Protein AF-J0LKB6-F1 (afdb_monomer_lite)

pLDDT: mean 77.97, std 13.14, range [43.81, 93.38]

Organism: Auricularia subglabra (strain TFB-10046 / SS5) (NCBI:txid717982)

Structure (mmCIF, N/CA/C/O backbone):
data_AF-J0LKB6-F1
#
_entry.id   AF-J0LKB6-F1
#
loop_
_atom_site.group_PDB
_atom_site.id
_atom_site.type_symbol
_atom_site.label_atom_id
_atom_site.label_alt_id
_atom_site.label_comp_id
_atom_site.label_asym_id
_atom_site.label_entity_id
_atom_site.label_seq_id
_atom_site.pdbx_PDB_ins_code
_atom_site.Cartn_x
_atom_site.Cartn_y
_atom_site.Cartn_z
_atom_site.occupancy
_atom_site.B_iso_or_equiv
_atom_site.auth_seq_id
_atom_site.auth_comp_id
_atom_site.auth_asym_id
_atom_site.auth_atom_id
_atom_site.pdbx_PDB_model_num
ATOM 1 N N . MET A 1 1 ? 9.770 37.956 -3.071 1.00 43.81 1 MET A N 1
ATOM 2 C CA . MET A 1 1 ? 9.794 38.003 -1.591 1.00 43.81 1 MET A CA 1
ATOM 3 C C . MET A 1 1 ? 9.894 36.574 -1.053 1.00 43.81 1 MET A C 1
ATOM 5 O O . MET A 1 1 ? 8.879 35.888 -1.041 1.00 43.81 1 MET A O 1
ATOM 9 N N . PRO A 1 2 ? 11.089 36.057 -0.717 1.00 44.44 2 PRO A N 1
ATOM 10 C CA . PRO A 1 2 ? 11.230 34.715 -0.150 1.00 44.44 2 PRO A CA 1
ATOM 11 C C . PRO A 1 2 ? 10.858 34.705 1.343 1.00 44.44 2 PRO A C 1
ATOM 13 O O . PRO A 1 2 ? 11.256 35.586 2.099 1.00 44.44 2 PRO A O 1
ATOM 16 N N . ALA A 1 3 ? 10.085 33.706 1.773 1.00 54.56 3 ALA A N 1
ATOM 17 C CA . ALA A 1 3 ? 9.654 33.554 3.160 1.00 54.56 3 ALA A CA 1
ATOM 18 C C . ALA A 1 3 ? 10.836 33.161 4.065 1.00 54.56 3 ALA A C 1
ATOM 20 O O . ALA A 1 3 ? 11.404 32.075 3.935 1.00 54.56 3 ALA A O 1
ATOM 21 N N . HIS A 1 4 ? 11.193 34.035 5.007 1.00 57.78 4 HIS A N 1
ATOM 22 C CA . HIS A 1 4 ? 12.210 33.763 6.017 1.00 57.78 4 HIS A CA 1
ATOM 23 C C . HIS A 1 4 ? 11.763 32.605 6.922 1.00 57.78 4 HIS A C 1
ATOM 25 O O . HIS A 1 4 ? 10.850 32.726 7.742 1.00 57.78 4 HIS A O 1
ATOM 31 N N . ARG A 1 5 ? 12.421 31.453 6.774 1.00 59.19 5 ARG A N 1
ATOM 32 C CA . ARG A 1 5 ? 12.298 30.305 7.675 1.00 59.19 5 ARG A CA 1
ATOM 33 C C . ARG A 1 5 ? 12.831 30.743 9.042 1.00 59.19 5 ARG A C 1
ATOM 35 O O . ARG A 1 5 ? 14.036 30.924 9.183 1.00 59.19 5 ARG A O 1
ATOM 42 N N . LYS A 1 6 ? 11.947 30.966 10.024 1.00 56.97 6 LYS A N 1
ATOM 43 C CA . LYS A 1 6 ? 12.323 31.388 11.387 1.00 56.97 6 LYS A CA 1
ATOM 44 C C . LYS A 1 6 ? 13.416 30.456 11.930 1.00 56.97 6 LYS A C 1
ATOM 46 O O . LYS A 1 6 ? 13.151 29.283 12.193 1.00 56.97 6 LYS A O 1
ATOM 51 N N . GLN A 1 7 ? 14.641 30.963 12.049 1.00 59.06 7 GLN A N 1
ATOM 52 C CA . GLN A 1 7 ? 15.738 30.248 12.691 1.00 59.06 7 GLN A CA 1
ATOM 53 C C . GLN A 1 7 ? 15.397 30.086 14.176 1.00 59.06 7 GLN A C 1
ATOM 55 O O . GLN A 1 7 ? 14.931 31.028 14.819 1.00 59.06 7 GLN A O 1
ATOM 60 N N . LYS A 1 8 ? 15.575 28.876 14.719 1.00 60.91 8 LYS A N 1
ATOM 61 C CA . LYS A 1 8 ? 15.472 28.664 16.166 1.00 60.91 8 LYS A CA 1
ATOM 62 C C . LYS A 1 8 ? 16.575 29.496 16.834 1.00 60.91 8 LYS A C 1
ATOM 64 O O . LYS A 1 8 ? 17.719 29.378 16.397 1.00 60.91 8 LYS A O 1
ATOM 69 N N . PRO A 1 9 ? 16.273 30.306 17.862 1.00 61.50 9 PRO A N 1
ATOM 70 C CA . PRO A 1 9 ? 17.309 31.034 18.578 1.00 61.50 9 PRO A CA 1
ATOM 71 C C . PRO A 1 9 ? 18.281 30.032 19.213 1.00 61.50 9 PRO A C 1
ATOM 73 O O . PRO A 1 9 ? 17.847 29.084 19.876 1.00 61.50 9 PRO A O 1
ATOM 76 N N . PHE A 1 10 ? 19.582 30.227 18.979 1.00 60.72 10 PHE A N 1
ATOM 77 C CA . PHE A 1 10 ? 20.646 29.526 19.695 1.00 60.72 10 PHE A CA 1
ATOM 78 C C . PHE A 1 10 ? 20.456 29.781 21.195 1.00 60.72 10 PHE A C 1
ATOM 80 O O . PHE A 1 10 ? 20.500 30.926 21.639 1.00 60.72 10 PHE A O 1
ATOM 87 N N . ARG A 1 11 ? 20.181 28.731 21.975 1.00 60.81 11 ARG A N 1
ATOM 88 C CA . ARG A 1 11 ? 20.069 28.826 23.437 1.00 60.81 11 ARG A CA 1
ATOM 89 C C . ARG A 1 11 ? 21.414 28.449 24.053 1.00 60.81 11 ARG A C 1
ATOM 91 O O . ARG A 1 11 ? 21.915 27.358 23.793 1.00 60.81 11 ARG A O 1
ATOM 98 N N . CYS A 1 12 ? 21.991 29.356 24.839 1.00 60.75 12 CYS A N 1
ATOM 99 C CA . CYS A 1 12 ? 23.210 29.115 25.609 1.00 60.75 12 CYS A CA 1
ATOM 100 C C . CYS A 1 12 ? 23.000 27.977 26.618 1.00 60.75 12 CYS A C 1
ATOM 102 O O . CYS A 1 12 ? 21.956 27.909 27.263 1.00 60.75 12 CYS A O 1
ATOM 104 N N . ALA A 1 13 ? 24.016 27.126 26.792 1.00 62.62 13 ALA A N 1
ATOM 105 C CA . ALA A 1 13 ? 23.970 25.936 27.650 1.00 62.62 13 ALA A CA 1
ATOM 106 C C . ALA A 1 13 ? 23.677 26.225 29.141 1.00 62.62 13 ALA A C 1
ATOM 108 O O . ALA A 1 13 ? 23.275 25.321 29.864 1.00 62.62 13 ALA A O 1
ATOM 109 N N . PHE A 1 14 ? 23.843 27.476 29.584 1.00 57.81 14 PHE A N 1
ATOM 110 C CA . PHE A 1 14 ? 23.639 27.918 30.970 1.00 57.81 14 PHE A CA 1
ATOM 111 C C . PHE A 1 14 ? 22.315 28.660 31.214 1.00 57.81 14 PHE A C 1
ATOM 113 O O . PHE A 1 14 ? 22.059 29.096 32.332 1.00 57.81 14 PHE A O 1
ATOM 120 N N . ALA A 1 15 ? 21.463 28.820 30.197 1.00 65.19 15 ALA A N 1
ATOM 121 C CA . ALA A 1 15 ? 20.140 29.397 30.403 1.00 65.19 15 ALA A CA 1
ATOM 122 C C . ALA A 1 15 ? 19.213 28.339 31.019 1.00 65.19 15 ALA A C 1
ATOM 124 O O . ALA A 1 15 ? 18.857 27.361 30.356 1.00 65.19 15 ALA A O 1
ATOM 125 N N . THR A 1 16 ? 18.810 28.534 32.276 1.00 65.06 16 THR A N 1
ATOM 126 C CA . THR A 1 16 ? 17.753 27.745 32.916 1.00 65.06 16 THR A CA 1
ATOM 127 C C . THR A 1 16 ? 16.488 27.825 32.055 1.00 65.06 16 THR A C 1
ATOM 129 O O . THR A 1 16 ? 16.006 28.926 31.779 1.00 65.06 16 THR A O 1
ATOM 132 N N . PRO A 1 17 ? 15.955 26.694 31.558 1.00 67.25 17 PRO A N 1
ATOM 133 C CA . PRO A 1 17 ? 14.761 26.733 30.734 1.00 67.25 17 PRO A CA 1
ATOM 134 C C . PRO A 1 17 ? 13.579 27.197 31.587 1.00 67.25 17 PRO A C 1
ATOM 136 O O . PRO A 1 17 ? 13.268 26.587 32.609 1.00 67.25 17 PRO A O 1
ATOM 139 N N . GLU A 1 18 ? 12.913 28.266 31.150 1.00 68.56 18 GLU A N 1
ATOM 140 C CA . GLU A 1 18 ? 11.610 28.665 31.684 1.00 68.56 18 GLU A CA 1
ATOM 141 C C . GLU A 1 18 ? 10.663 27.449 31.683 1.00 68.56 18 GLU A C 1
ATOM 143 O O . GLU A 1 18 ? 10.644 26.695 30.697 1.00 68.56 18 GLU A O 1
ATOM 148 N N . PRO A 1 19 ? 9.894 27.216 32.763 1.00 66.62 19 PRO A N 1
ATOM 149 C CA . PRO A 1 19 ? 9.037 26.046 32.863 1.00 66.62 19 PRO A CA 1
ATOM 150 C C . PRO A 1 19 ? 8.003 26.080 31.738 1.00 66.62 19 PRO A C 1
ATOM 152 O O . PRO A 1 19 ? 7.151 26.966 31.662 1.00 66.62 19 PRO A O 1
ATOM 155 N N . VAL A 1 20 ? 8.079 25.095 30.842 1.00 66.44 20 VAL A N 1
ATOM 156 C CA . VAL A 1 20 ? 7.087 24.907 29.785 1.00 66.44 20 VAL A CA 1
ATOM 157 C C . VAL A 1 20 ? 5.772 24.541 30.464 1.00 66.44 20 VAL A C 1
ATOM 159 O O . VAL A 1 20 ? 5.579 23.401 30.884 1.00 66.44 20 VAL A O 1
ATOM 162 N N . VAL A 1 21 ? 4.868 25.516 30.585 1.00 64.88 21 VAL A N 1
ATOM 163 C CA . VAL A 1 21 ? 3.502 25.311 31.077 1.00 64.88 21 VAL A CA 1
ATOM 164 C C . VAL A 1 21 ? 2.800 24.357 30.111 1.00 64.88 21 VAL A C 1
ATOM 166 O O . VAL A 1 21 ? 2.311 24.744 29.047 1.00 64.88 21 VAL A O 1
ATOM 169 N N . THR A 1 22 ? 2.804 23.070 30.449 1.00 70.69 22 THR A N 1
ATOM 170 C CA . THR A 1 22 ? 2.077 22.057 29.693 1.00 70.69 22 THR A CA 1
ATOM 171 C C . THR A 1 22 ? 0.593 22.248 29.977 1.00 70.69 22 THR A C 1
ATOM 173 O O . THR A 1 22 ? 0.135 22.151 31.112 1.00 70.69 22 THR A O 1
ATOM 176 N N . LYS A 1 23 ? -0.177 22.590 28.939 1.00 76.25 23 LYS A N 1
ATOM 177 C CA . LYS A 1 23 ? -1.634 22.693 29.062 1.00 76.25 23 LYS A CA 1
ATOM 178 C C . LYS A 1 23 ? -2.189 21.332 29.512 1.00 76.25 23 LYS A C 1
ATOM 180 O O . LYS A 1 23 ? -1.752 20.313 28.966 1.00 76.25 23 LYS A O 1
ATOM 185 N N . PRO A 1 24 ? -3.145 21.290 30.457 1.00 73.25 24 PRO A N 1
ATOM 186 C CA . PRO A 1 24 ? -3.737 20.038 30.901 1.00 73.25 24 PRO A CA 1
ATOM 187 C C . PRO A 1 24 ? -4.389 19.321 29.716 1.00 73.25 24 PRO A C 1
ATOM 189 O O . PRO A 1 24 ? -5.105 19.915 28.907 1.00 73.25 24 PRO A O 1
ATOM 192 N N . ARG A 1 25 ? -4.089 18.027 29.584 1.00 69.81 25 ARG A N 1
ATOM 193 C CA . ARG A 1 25 ? -4.618 17.173 28.520 1.00 69.81 25 ARG A CA 1
ATOM 194 C C . ARG A 1 25 ? -6.135 17.069 28.682 1.00 69.81 25 ARG A C 1
ATOM 196 O O . ARG A 1 25 ? -6.607 16.713 29.757 1.00 69.81 25 ARG A O 1
ATOM 203 N N . ALA A 1 26 ? -6.880 17.356 27.615 1.00 73.44 26 ALA A N 1
ATOM 204 C CA . ALA A 1 26 ? -8.336 17.246 27.619 1.00 73.44 26 ALA A CA 1
ATOM 205 C C . ALA A 1 26 ? -8.797 15.842 28.081 1.00 73.44 26 ALA A C 1
ATOM 207 O O . ALA A 1 26 ? -8.141 14.846 27.739 1.00 73.44 26 ALA A O 1
ATOM 208 N N . PRO A 1 27 ? -9.905 15.746 28.841 1.00 72.75 27 PRO A N 1
ATOM 209 C CA . PRO A 1 27 ? -10.413 14.476 29.348 1.00 72.75 27 PRO A CA 1
ATOM 210 C C . PRO A 1 27 ? -10.792 13.532 28.199 1.00 72.75 27 PRO A C 1
ATOM 212 O O . PRO A 1 27 ? -11.344 13.941 27.176 1.00 72.75 27 PRO A O 1
ATOM 215 N N . ARG A 1 28 ? -10.468 12.242 28.356 1.00 68.38 28 ARG A N 1
ATOM 216 C CA . ARG A 1 28 ? -10.788 11.203 27.367 1.00 68.38 28 ARG A CA 1
ATOM 217 C C . ARG A 1 28 ? -12.308 11.029 27.281 1.00 68.38 28 ARG A C 1
ATOM 219 O O . ARG A 1 28 ? -12.938 10.705 28.281 1.00 68.38 28 ARG A O 1
ATOM 226 N N . ARG A 1 29 ? -12.878 11.188 26.080 1.00 75.50 29 ARG A N 1
ATOM 227 C CA . ARG A 1 29 ? -14.290 10.883 25.794 1.00 75.50 29 ARG A CA 1
ATOM 228 C C . ARG A 1 29 ? -14.574 9.416 26.138 1.00 75.50 29 ARG A C 1
ATOM 230 O O . ARG A 1 29 ? -13.940 8.517 25.584 1.00 75.50 29 ARG A O 1
ATOM 237 N N . VAL A 1 30 ? -15.506 9.180 27.057 1.00 71.56 30 VAL A N 1
ATOM 238 C CA . VAL A 1 30 ? -15.982 7.836 27.404 1.00 71.56 30 VAL A CA 1
ATOM 239 C C . VAL A 1 30 ? -16.942 7.395 26.299 1.00 71.56 30 VAL A C 1
ATOM 241 O O . VAL A 1 30 ? -17.987 8.008 26.114 1.00 71.56 30 VAL A O 1
ATOM 244 N N . LEU A 1 31 ? -16.552 6.383 25.520 1.00 64.19 31 LEU A N 1
ATOM 245 C CA . LEU A 1 31 ? -17.399 5.795 24.473 1.00 64.19 31 LEU A CA 1
ATOM 246 C C . LEU A 1 31 ? -18.615 5.105 25.109 1.00 64.19 31 LEU A C 1
ATOM 248 O O . LEU A 1 31 ? -18.457 4.411 26.125 1.00 64.19 31 LEU A O 1
ATOM 252 N N . SER A 1 32 ? -19.793 5.266 24.502 1.00 73.25 32 SER A N 1
ATOM 253 C CA . SER A 1 32 ? -21.025 4.599 24.946 1.00 73.25 32 SER A CA 1
ATOM 254 C C . SER A 1 32 ? -20.927 3.075 24.755 1.00 73.25 32 SER A C 1
ATOM 256 O O . SER A 1 32 ? -20.065 2.574 24.026 1.00 73.25 32 SER A O 1
ATOM 258 N N . ALA A 1 33 ? -21.768 2.299 25.448 1.00 73.00 33 ALA A N 1
ATOM 259 C CA . ALA A 1 33 ? -21.749 0.833 25.351 1.00 73.00 33 ALA A CA 1
ATOM 260 C C . ALA A 1 33 ? -22.032 0.335 23.918 1.00 73.00 33 ALA A C 1
ATOM 262 O O . ALA A 1 33 ? -21.408 -0.621 23.459 1.00 73.00 33 ALA A O 1
ATOM 263 N N . GLU A 1 34 ? -22.888 1.046 23.188 1.00 68.62 34 GLU A N 1
ATOM 264 C CA . GLU A 1 34 ? -23.248 0.752 21.798 1.00 68.62 34 GLU A CA 1
ATOM 265 C C . GLU A 1 34 ? -22.080 1.012 20.835 1.00 68.62 34 GLU A C 1
ATOM 267 O O . GLU A 1 34 ? -21.745 0.163 20.006 1.00 68.62 34 GLU A O 1
ATOM 272 N N . GLU A 1 35 ? -21.361 2.129 21.007 1.00 68.44 35 GLU A N 1
ATOM 273 C CA . GLU A 1 35 ? -20.146 2.422 20.237 1.00 68.44 35 GLU A CA 1
ATOM 274 C C . GLU A 1 35 ? -19.051 1.372 20.499 1.00 68.44 35 GLU A C 1
ATOM 276 O O . GLU A 1 35 ? -18.268 1.038 19.606 1.00 68.44 35 GLU A O 1
ATOM 281 N N . LYS A 1 36 ? -18.971 0.817 21.714 1.00 70.06 36 LYS A N 1
ATOM 282 C CA . LYS A 1 36 ? -18.005 -0.244 22.047 1.00 70.06 36 LYS A CA 1
ATOM 283 C C . LYS A 1 36 ? -18.332 -1.567 21.353 1.00 70.06 36 LYS A C 1
ATOM 285 O O . LYS A 1 36 ? -17.403 -2.211 20.863 1.00 70.06 36 LYS A O 1
ATOM 290 N N . ALA A 1 37 ? -19.608 -1.943 21.268 1.00 71.19 37 ALA A N 1
ATOM 291 C CA . ALA A 1 37 ? -20.041 -3.160 20.581 1.00 71.19 37 ALA A CA 1
ATOM 292 C C . ALA A 1 37 ? -19.791 -3.078 19.063 1.00 71.19 37 ALA A C 1
ATOM 294 O O . ALA A 1 37 ? -19.177 -3.977 18.489 1.00 71.19 37 ALA A O 1
ATOM 295 N N . ALA A 1 38 ? -20.138 -1.955 18.424 1.00 73.12 38 ALA A N 1
ATOM 296 C CA . ALA A 1 38 ? -19.850 -1.737 17.003 1.00 73.12 38 ALA A CA 1
ATOM 297 C C . ALA A 1 38 ? -18.336 -1.763 16.703 1.00 73.12 38 ALA A C 1
ATOM 299 O O . ALA A 1 38 ? -17.884 -2.342 15.713 1.00 73.12 38 ALA A O 1
ATOM 300 N N . ASN A 1 39 ? -17.521 -1.197 17.599 1.00 73.06 39 ASN A N 1
ATOM 301 C CA . ASN A 1 39 ? -16.066 -1.252 17.479 1.00 73.06 39 ASN A CA 1
ATOM 302 C C . ASN A 1 39 ? -15.499 -2.672 17.634 1.00 73.06 39 ASN A C 1
ATOM 304 O O . ASN A 1 39 ? -14.456 -2.957 17.046 1.00 73.06 39 ASN A O 1
ATOM 308 N N . ALA A 1 40 ? -16.137 -3.549 18.414 1.00 77.19 40 ALA A N 1
ATOM 309 C CA . ALA A 1 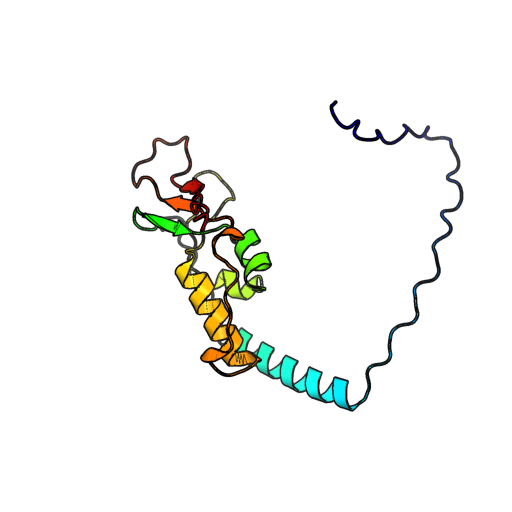40 ? -15.717 -4.943 18.551 1.00 77.19 40 ALA A CA 1
ATOM 310 C C . ALA A 1 40 ? -15.925 -5.714 17.238 1.00 77.19 40 ALA A C 1
ATOM 312 O O . ALA A 1 40 ? -14.965 -6.286 16.724 1.00 77.19 40 ALA A O 1
ATOM 313 N N . LEU A 1 41 ? -17.107 -5.597 16.626 1.00 78.69 41 LEU A N 1
ATOM 314 C CA . LEU A 1 41 ? -17.412 -6.221 15.331 1.00 78.69 41 LEU A CA 1
ATOM 315 C C . LEU A 1 41 ? -16.452 -5.750 14.227 1.00 78.69 41 LEU A C 1
ATOM 317 O O . LEU A 1 41 ? -15.911 -6.547 13.464 1.00 78.69 41 LEU A O 1
ATOM 321 N N . MET A 1 42 ? -16.147 -4.449 14.185 1.00 78.62 42 MET A N 1
ATOM 322 C CA . MET A 1 42 ? -15.177 -3.911 13.225 1.00 78.62 42 MET A CA 1
ATOM 323 C C . MET A 1 42 ? -13.742 -4.388 13.476 1.00 78.62 42 MET A C 1
ATOM 325 O O . MET A 1 42 ? -12.936 -4.410 12.546 1.00 78.62 42 MET A O 1
ATOM 329 N N . ARG A 1 43 ? -13.380 -4.742 14.715 1.00 79.75 43 ARG A N 1
ATOM 330 C CA . ARG A 1 43 ? -12.065 -5.330 15.015 1.00 79.75 43 ARG A CA 1
ATOM 331 C C . ARG A 1 43 ? -11.985 -6.772 14.537 1.00 79.75 43 ARG A C 1
ATOM 333 O O . ARG A 1 43 ? -10.934 -7.153 14.039 1.00 79.75 43 ARG A O 1
ATOM 340 N N . GLU A 1 44 ? -13.054 -7.545 14.676 1.00 83.88 44 GLU A N 1
ATOM 341 C CA . GLU A 1 44 ? -13.108 -8.935 14.209 1.00 83.88 44 GLU A CA 1
ATOM 342 C C . GLU A 1 44 ? -13.025 -9.007 12.687 1.00 83.88 44 GLU A C 1
ATOM 344 O O . GLU A 1 44 ? -12.098 -9.627 12.176 1.00 83.88 44 GLU A O 1
ATOM 349 N N . ARG A 1 45 ? -13.833 -8.216 11.968 1.00 82.88 45 ARG A N 1
ATOM 350 C CA . ARG A 1 45 ? -13.741 -8.107 10.499 1.00 82.88 45 ARG A CA 1
ATOM 351 C C . ARG A 1 45 ? -12.350 -7.702 10.012 1.00 82.88 45 ARG A C 1
ATOM 353 O O . ARG A 1 45 ? -11.865 -8.197 9.001 1.00 82.88 45 ARG A O 1
ATOM 360 N N . LYS A 1 46 ? -11.668 -6.808 10.739 1.00 85.00 46 LYS A N 1
ATOM 361 C CA . LYS A 1 46 ? -10.276 -6.437 10.430 1.00 85.00 46 LYS A CA 1
ATOM 362 C C . LYS A 1 46 ? -9.302 -7.586 10.650 1.00 85.00 46 LYS A C 1
ATOM 364 O O . LYS A 1 46 ? -8.382 -7.730 9.856 1.00 85.00 46 LYS A O 1
ATOM 369 N N . LYS A 1 47 ? -9.479 -8.380 11.707 1.00 85.00 47 LYS A N 1
ATOM 370 C CA . LYS A 1 47 ? -8.641 -9.560 11.962 1.00 85.00 47 LYS A CA 1
ATOM 371 C C . LYS A 1 47 ? -8.846 -10.621 10.889 1.00 85.00 47 LYS A C 1
ATOM 373 O O . LYS A 1 47 ? -7.865 -11.162 10.400 1.00 85.00 47 LYS A O 1
ATOM 378 N N . GLU A 1 48 ? -10.094 -10.880 10.513 1.00 86.00 48 GLU A N 1
ATOM 379 C CA . GLU A 1 48 ? -10.440 -11.804 9.429 1.00 86.00 48 GLU A CA 1
ATOM 380 C C . GLU A 1 48 ? -9.824 -11.342 8.110 1.00 86.00 48 GLU A C 1
ATOM 382 O O . GLU A 1 48 ? -9.129 -12.111 7.453 1.00 86.00 48 GLU A O 1
ATOM 387 N N . TRP A 1 49 ? -9.974 -10.058 7.775 1.00 87.62 49 TRP A N 1
ATOM 388 C CA . TRP A 1 49 ? -9.324 -9.465 6.611 1.00 87.62 49 TRP A CA 1
ATOM 389 C C . TRP A 1 49 ? -7.802 -9.631 6.663 1.00 87.62 49 TRP A C 1
ATOM 391 O O . TRP A 1 49 ? -7.216 -10.147 5.717 1.00 87.62 49 TRP A O 1
ATOM 401 N N . GLU A 1 50 ? -7.154 -9.270 7.774 1.00 85.56 50 GLU A N 1
ATOM 402 C CA . GLU A 1 50 ? -5.704 -9.429 7.928 1.00 85.56 50 GLU A CA 1
ATOM 403 C C . GLU A 1 50 ? -5.244 -10.891 7.830 1.00 85.56 50 GLU A C 1
ATOM 405 O O . GLU A 1 50 ? -4.138 -11.132 7.358 1.00 85.56 50 GLU A O 1
ATOM 410 N N . ALA A 1 51 ? -6.075 -11.864 8.213 1.00 84.75 51 ALA A N 1
ATOM 411 C CA . ALA A 1 51 ? -5.766 -13.285 8.063 1.00 84.75 51 ALA A CA 1
ATOM 412 C C . ALA A 1 51 ? -5.806 -13.757 6.598 1.00 84.75 51 ALA A C 1
ATOM 414 O O . ALA A 1 51 ? -5.098 -14.697 6.243 1.00 84.75 51 ALA A O 1
ATOM 415 N N . THR A 1 52 ? -6.586 -13.099 5.732 1.00 84.44 52 THR A N 1
ATOM 416 C CA . THR A 1 52 ? -6.606 -13.405 4.286 1.00 84.44 52 THR A CA 1
ATOM 417 C C . THR A 1 52 ? -5.391 -12.867 3.528 1.00 84.44 52 THR A C 1
ATOM 419 O O . THR A 1 52 ? -5.152 -13.245 2.380 1.00 84.44 52 THR A O 1
ATOM 422 N N . LEU A 1 53 ? -4.617 -11.974 4.146 1.00 87.44 53 LEU A N 1
ATOM 423 C CA . LEU A 1 53 ? -3.487 -11.310 3.513 1.00 87.44 53 LEU A CA 1
ATOM 424 C C . LEU A 1 53 ? -2.254 -12.218 3.514 1.00 87.44 53 LEU A C 1
ATOM 426 O O . LEU A 1 53 ? -1.615 -12.425 4.543 1.00 87.44 53 LEU A O 1
ATOM 430 N N . VAL A 1 54 ? -1.883 -12.710 2.333 1.00 86.50 54 VAL A N 1
ATOM 431 C CA . VAL A 1 54 ? -0.629 -13.444 2.121 1.00 86.50 54 VAL A CA 1
ATOM 432 C C . VAL A 1 54 ? 0.441 -12.475 1.607 1.00 86.50 54 VAL A C 1
ATOM 434 O O . VAL A 1 54 ? 0.238 -11.868 0.551 1.00 86.50 54 VAL A O 1
ATOM 437 N N . PRO A 1 55 ? 1.572 -12.303 2.319 1.00 86.62 55 PRO A N 1
ATOM 438 C CA . PRO A 1 55 ? 2.681 -11.478 1.850 1.00 86.62 55 PRO A CA 1
ATOM 439 C C . PRO A 1 55 ? 3.181 -11.939 0.479 1.00 86.62 55 PRO A C 1
ATOM 441 O O . PRO A 1 55 ? 3.316 -13.139 0.227 1.00 86.62 55 PRO A O 1
ATOM 444 N N . ALA A 1 56 ? 3.470 -10.993 -0.412 1.00 85.38 56 ALA A N 1
ATOM 445 C CA . ALA A 1 56 ? 4.062 -11.333 -1.696 1.00 85.38 56 ALA A CA 1
ATOM 446 C C . ALA A 1 56 ? 5.510 -11.808 -1.484 1.00 85.38 56 ALA A C 1
ATOM 448 O O . ALA A 1 56 ? 6.221 -11.228 -0.662 1.00 85.38 56 ALA A O 1
ATOM 449 N N . PRO A 1 57 ? 5.984 -12.819 -2.236 1.00 83.81 57 PRO A N 1
ATOM 450 C CA . PRO A 1 57 ? 7.384 -13.215 -2.180 1.00 83.81 57 PRO A CA 1
ATOM 451 C C . PRO A 1 57 ? 8.275 -12.049 -2.624 1.00 83.81 57 PRO A C 1
ATOM 453 O O . PRO A 1 57 ? 8.048 -11.447 -3.681 1.00 83.81 57 PRO A O 1
ATOM 456 N N . GLU A 1 58 ? 9.292 -11.743 -1.821 1.00 78.69 58 GLU A N 1
ATOM 457 C CA . GLU A 1 58 ? 10.276 -10.708 -2.128 1.00 78.69 58 GLU A CA 1
ATOM 458 C C . GLU A 1 58 ? 11.140 -11.155 -3.310 1.00 78.69 58 GLU A C 1
ATOM 460 O O . GLU A 1 58 ? 12.005 -12.018 -3.196 1.00 78.69 58 GLU A O 1
ATOM 465 N N . ASN A 1 59 ? 10.881 -10.574 -4.479 1.00 82.75 59 ASN A N 1
ATOM 466 C CA . ASN A 1 59 ? 11.637 -10.838 -5.696 1.00 82.75 59 ASN A CA 1
ATOM 467 C C . ASN A 1 59 ? 12.348 -9.558 -6.135 1.00 82.75 59 ASN A C 1
ATOM 469 O O . ASN A 1 59 ? 11.790 -8.755 -6.878 1.00 82.75 59 ASN A O 1
ATOM 473 N N . GLU A 1 60 ? 13.605 -9.374 -5.730 1.00 76.75 60 GLU A N 1
ATOM 474 C CA . GLU A 1 60 ? 14.386 -8.173 -6.080 1.00 76.75 60 GLU A CA 1
ATOM 475 C C . GLU A 1 60 ? 14.599 -7.999 -7.593 1.00 76.75 60 GLU A C 1
ATOM 477 O O . GLU A 1 60 ? 14.768 -6.886 -8.091 1.00 76.75 60 GLU A O 1
ATOM 482 N N . ARG A 1 61 ? 14.570 -9.108 -8.343 1.00 82.00 61 ARG A N 1
ATOM 483 C CA . ARG A 1 61 ? 14.716 -9.124 -9.807 1.00 82.00 61 ARG A CA 1
ATOM 484 C C . ARG A 1 61 ? 13.419 -8.817 -10.551 1.00 82.00 61 ARG A C 1
ATOM 486 O O . ARG A 1 61 ? 13.424 -8.767 -11.778 1.00 82.00 61 ARG A O 1
ATOM 493 N N . PHE A 1 62 ? 12.309 -8.648 -9.839 1.00 86.44 62 PHE A N 1
ATOM 494 C CA . PHE A 1 62 ? 11.021 -8.399 -10.461 1.00 86.44 62 PHE A CA 1
ATOM 495 C C . PHE A 1 62 ? 10.974 -7.010 -11.110 1.00 86.44 62 PHE A C 1
ATOM 497 O O . PHE A 1 62 ? 11.396 -6.006 -10.53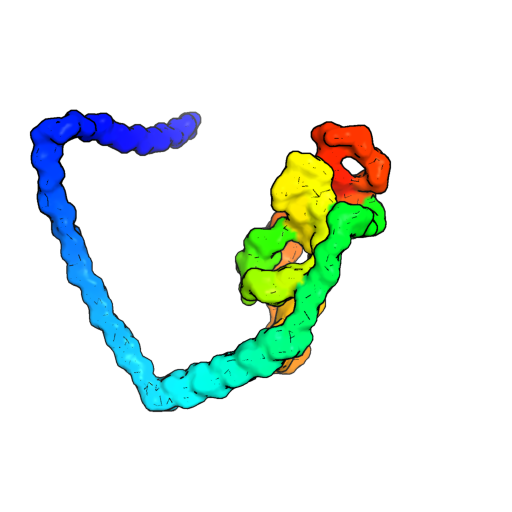1 1.00 86.44 62 PHE A O 1
ATOM 504 N N . ARG A 1 63 ? 10.448 -6.966 -12.336 1.00 87.44 63 ARG A N 1
ATOM 505 C CA . ARG A 1 63 ? 10.348 -5.773 -13.175 1.00 87.44 63 ARG A CA 1
ATOM 506 C C . ARG A 1 63 ? 8.956 -5.723 -13.800 1.00 87.44 63 ARG A C 1
ATOM 508 O O . ARG A 1 63 ? 8.527 -6.697 -14.412 1.00 87.44 63 ARG A O 1
ATOM 515 N N . TRP A 1 64 ? 8.260 -4.600 -13.653 1.00 88.38 64 TRP A N 1
ATOM 516 C CA . TRP A 1 64 ? 6.992 -4.362 -14.346 1.00 88.38 64 TRP A CA 1
ATOM 517 C C . TRP A 1 64 ? 7.201 -4.120 -15.851 1.00 88.38 64 TRP A C 1
ATOM 519 O O . TRP A 1 64 ? 8.286 -3.729 -16.250 1.00 88.38 64 TRP A O 1
ATOM 529 N N . PRO A 1 65 ? 6.201 -4.307 -16.724 1.00 89.31 65 PRO A N 1
ATOM 530 C CA . PRO A 1 65 ? 6.344 -3.941 -18.132 1.00 89.31 65 PRO A CA 1
ATOM 531 C C . PRO A 1 65 ? 6.341 -2.414 -18.323 1.00 89.31 65 PRO A C 1
ATOM 533 O O . PRO A 1 65 ? 5.749 -1.672 -17.525 1.00 89.31 65 PRO A O 1
ATOM 536 N N . LYS A 1 66 ? 6.967 -1.930 -19.402 1.00 88.75 66 LYS A N 1
ATOM 537 C CA . LYS A 1 66 ? 6.910 -0.521 -19.825 1.00 88.75 66 LYS A CA 1
ATOM 538 C C . LYS A 1 66 ? 5.466 -0.004 -19.912 1.00 88.75 66 LYS A C 1
ATOM 540 O O . LYS A 1 66 ? 4.547 -0.732 -20.270 1.00 88.75 66 LYS A O 1
ATOM 545 N N . GLY A 1 67 ? 5.263 1.263 -19.547 1.00 86.38 67 GLY A N 1
ATOM 546 C CA . GLY A 1 67 ? 3.939 1.893 -19.501 1.00 86.38 67 GLY A CA 1
ATOM 547 C C . GLY A 1 67 ? 3.134 1.593 -18.232 1.00 86.38 67 GLY A C 1
ATOM 548 O O . GLY A 1 67 ? 2.101 2.220 -18.009 1.00 86.38 67 GLY A O 1
ATOM 549 N N . THR A 1 68 ? 3.612 0.703 -17.355 1.00 90.88 68 THR A N 1
ATOM 550 C CA . THR A 1 68 ? 2.959 0.463 -16.061 1.00 90.88 68 THR A CA 1
ATOM 551 C C . THR A 1 68 ? 2.957 1.735 -15.218 1.00 90.88 68 THR A C 1
ATOM 553 O O . THR A 1 68 ? 3.988 2.394 -15.067 1.00 90.88 68 THR A O 1
ATOM 556 N N . VAL A 1 69 ? 1.797 2.060 -14.646 1.00 91.19 69 VAL A N 1
ATOM 557 C CA . VAL A 1 69 ? 1.631 3.135 -13.664 1.00 91.19 69 VAL A CA 1
ATOM 558 C C . VAL A 1 69 ? 1.761 2.550 -12.262 1.00 91.19 69 VAL A C 1
ATOM 560 O O . VAL A 1 69 ? 1.078 1.588 -11.903 1.00 91.19 69 VAL A O 1
ATOM 563 N N . ALA A 1 70 ? 2.642 3.132 -11.463 1.00 92.81 70 ALA A N 1
ATOM 564 C CA . ALA A 1 70 ? 2.922 2.724 -10.099 1.00 92.81 70 ALA A CA 1
ATOM 565 C C . ALA A 1 70 ? 2.987 3.930 -9.163 1.00 92.81 70 ALA A C 1
ATOM 567 O O . ALA A 1 70 ? 2.961 5.087 -9.580 1.00 92.81 70 ALA A O 1
ATOM 568 N N . MET A 1 71 ? 3.092 3.656 -7.873 1.00 93.31 71 MET A N 1
ATOM 569 C CA . MET A 1 71 ? 3.302 4.652 -6.833 1.00 93.31 71 MET A CA 1
ATOM 570 C C . MET A 1 71 ? 4.213 4.111 -5.742 1.00 93.31 71 MET A C 1
ATOM 572 O O . MET A 1 71 ? 4.458 2.904 -5.648 1.00 93.31 71 MET A O 1
ATOM 576 N N . PHE A 1 72 ? 4.725 5.011 -4.906 1.00 93.12 72 PHE A N 1
ATOM 577 C CA . PHE A 1 72 ? 5.483 4.598 -3.738 1.00 93.12 72 PHE A CA 1
ATOM 578 C C . PHE A 1 72 ? 4.562 3.934 -2.705 1.00 93.12 72 PHE A C 1
ATOM 580 O O . PHE A 1 72 ? 3.450 4.420 -2.471 1.00 93.12 72 PHE A O 1
ATOM 587 N N . PRO A 1 73 ? 5.037 2.892 -1.997 1.00 93.00 73 PRO A N 1
ATOM 588 C CA . PRO A 1 73 ? 4.305 2.282 -0.891 1.00 93.00 73 PRO A CA 1
ATOM 589 C C . PRO A 1 73 ? 3.822 3.297 0.152 1.00 93.00 73 PRO A C 1
ATOM 591 O O . PRO A 1 73 ? 2.724 3.172 0.684 1.00 93.00 73 PRO A O 1
ATOM 594 N N . SER A 1 74 ? 4.628 4.319 0.458 1.00 92.69 74 SER A N 1
ATOM 595 C CA . SER A 1 74 ? 4.272 5.372 1.418 1.00 92.69 74 SER A CA 1
ATOM 596 C C . SER A 1 74 ? 3.082 6.215 0.972 1.00 92.69 74 SER A C 1
ATOM 598 O O . SER A 1 74 ? 2.291 6.644 1.813 1.00 92.69 74 SER A O 1
ATOM 600 N N . ASP A 1 75 ? 2.960 6.449 -0.332 1.00 92.12 75 ASP A N 1
ATOM 601 C CA . ASP A 1 75 ? 1.894 7.263 -0.906 1.00 92.12 75 ASP A CA 1
ATOM 602 C C . ASP A 1 75 ? 0.615 6.434 -1.019 1.00 92.12 75 ASP A C 1
ATOM 604 O O . ASP A 1 75 ? -0.450 6.918 -0.642 1.00 92.12 75 ASP A O 1
ATOM 608 N N . ALA A 1 76 ? 0.734 5.148 -1.371 1.00 92.31 76 ALA A N 1
ATOM 609 C CA . ALA A 1 76 ? -0.370 4.190 -1.330 1.00 92.31 76 ALA A CA 1
ATOM 610 C C . ALA A 1 76 ? -1.006 4.094 0.072 1.00 92.31 76 ALA A C 1
ATOM 612 O O . ALA A 1 76 ? -2.230 4.176 0.196 1.00 92.31 76 ALA A O 1
ATOM 613 N N . LYS A 1 77 ? -0.192 4.017 1.145 1.00 93.31 77 LYS A N 1
ATOM 614 C CA . LYS A 1 77 ? -0.678 4.029 2.550 1.00 93.31 77 LYS A CA 1
ATOM 615 C C . LYS A 1 77 ? -1.585 5.219 2.821 1.00 93.31 77 LYS A C 1
ATOM 617 O O . LYS A 1 77 ? -2.650 5.072 3.413 1.00 93.31 77 LYS A O 1
ATOM 622 N N . LYS A 1 78 ? -1.134 6.405 2.414 1.00 90.88 78 LYS A N 1
ATOM 623 C CA . LYS A 1 78 ? -1.810 7.670 2.708 1.00 90.88 78 LYS A CA 1
ATOM 624 C C . LYS A 1 78 ? -3.059 7.854 1.853 1.00 90.88 78 LYS A C 1
ATOM 626 O O . LYS A 1 78 ? -4.102 8.196 2.399 1.00 90.88 78 LYS A O 1
ATOM 631 N N . ALA A 1 79 ? -2.956 7.615 0.548 1.00 90.75 79 ALA A N 1
ATOM 632 C CA . ALA A 1 79 ? -4.038 7.854 -0.399 1.00 90.75 79 ALA A CA 1
ATOM 633 C C . ALA A 1 79 ? -5.190 6.852 -0.238 1.00 90.75 79 ALA A C 1
ATOM 635 O O . ALA A 1 79 ? -6.350 7.251 -0.191 1.00 90.75 79 ALA A O 1
ATOM 636 N N . PHE A 1 80 ? -4.872 5.565 -0.083 1.00 89.94 80 PHE A N 1
ATOM 637 C CA . PHE A 1 80 ? -5.863 4.484 -0.041 1.00 89.94 80 PHE A CA 1
ATOM 638 C C . PHE A 1 80 ? -6.163 3.984 1.378 1.00 89.94 80 PHE A C 1
ATOM 640 O O . PHE A 1 80 ? -6.892 3.010 1.555 1.00 89.94 80 PHE A O 1
ATOM 647 N N . LYS A 1 81 ? -5.611 4.645 2.409 1.00 89.50 81 LYS A N 1
ATOM 648 C CA . LYS A 1 81 ? -5.753 4.257 3.827 1.00 89.50 81 LYS A CA 1
ATOM 649 C C . LYS A 1 81 ? -5.391 2.781 4.060 1.00 89.50 81 LYS A C 1
ATOM 651 O O . LYS A 1 81 ? -6.054 2.068 4.825 1.00 89.50 81 LYS A O 1
ATOM 656 N N . LEU A 1 82 ? -4.343 2.320 3.379 1.00 91.19 82 LEU A N 1
ATOM 657 C CA . LEU A 1 82 ? -3.842 0.953 3.489 1.00 91.19 82 LEU A CA 1
ATOM 658 C C . LEU A 1 82 ? -2.879 0.808 4.668 1.00 91.19 82 LEU A C 1
ATOM 660 O O . LEU A 1 82 ? -2.115 1.722 4.994 1.00 91.19 82 LEU A O 1
ATOM 664 N N . THR A 1 83 ? -2.912 -0.351 5.316 1.00 90.88 83 THR A N 1
ATOM 665 C CA . THR A 1 83 ? -1.980 -0.700 6.388 1.00 90.88 83 THR A CA 1
ATOM 666 C C . THR A 1 83 ? -0.638 -1.161 5.802 1.00 90.88 83 THR A C 1
ATOM 668 O O . THR A 1 83 ? -0.553 -1.523 4.628 1.00 90.88 83 THR A O 1
ATOM 671 N N . PRO A 1 84 ? 0.457 -1.153 6.585 1.00 90.94 84 PRO A N 1
ATOM 672 C CA . PRO A 1 84 ? 1.733 -1.703 6.131 1.00 90.94 84 PRO A CA 1
ATOM 673 C C . PRO A 1 84 ? 1.629 -3.159 5.662 1.00 90.94 84 PRO A C 1
ATOM 675 O O . PRO A 1 84 ? 2.102 -3.451 4.569 1.00 90.94 84 PRO A O 1
ATOM 678 N N . ARG A 1 85 ? 0.914 -4.002 6.422 1.00 90.12 85 ARG A N 1
ATOM 679 C CA . ARG A 1 85 ? 0.691 -5.423 6.114 1.00 90.12 85 ARG A CA 1
ATOM 680 C C . ARG A 1 85 ? -0.005 -5.629 4.771 1.00 90.12 85 ARG A C 1
ATOM 682 O O . ARG A 1 85 ? 0.416 -6.464 3.986 1.00 90.12 85 ARG A O 1
ATOM 689 N N . GLU A 1 86 ? -1.020 -4.818 4.481 1.00 91.00 86 GLU A N 1
ATOM 690 C CA . GLU A 1 86 ? -1.736 -4.838 3.197 1.00 91.00 86 GLU A CA 1
ATOM 691 C C . GLU A 1 86 ? -0.842 -4.477 2.014 1.00 91.00 86 GLU A C 1
ATOM 693 O O . GLU A 1 86 ? -1.042 -4.956 0.911 1.00 91.00 86 GLU A O 1
ATOM 698 N N . ILE A 1 87 ? 0.163 -3.630 2.202 1.00 92.44 87 ILE A N 1
ATOM 699 C CA . ILE A 1 87 ? 1.058 -3.288 1.093 1.00 92.44 87 ILE A CA 1
ATOM 700 C C . ILE A 1 87 ? 2.132 -4.357 0.935 1.00 92.44 87 ILE A C 1
ATOM 702 O O . ILE A 1 87 ? 2.695 -4.496 -0.150 1.00 92.44 87 ILE A O 1
ATOM 706 N N . ASP A 1 88 ? 2.471 -5.098 1.989 1.00 90.94 88 ASP A N 1
ATOM 707 C CA . ASP A 1 88 ? 3.426 -6.210 1.914 1.00 90.94 88 ASP A CA 1
ATOM 708 C C . ASP A 1 88 ? 2.856 -7.400 1.116 1.00 90.94 88 ASP A C 1
ATOM 710 O O . ASP A 1 88 ? 3.615 -8.209 0.591 1.00 90.94 88 ASP A O 1
ATOM 714 N N . THR A 1 89 ? 1.534 -7.472 0.911 1.00 91.31 89 THR A N 1
ATOM 715 C CA . THR A 1 89 ? 0.922 -8.446 -0.012 1.00 91.31 89 THR A CA 1
ATOM 716 C C . THR A 1 89 ? 1.056 -8.071 -1.484 1.00 91.31 89 THR A C 1
ATOM 718 O O . THR A 1 89 ? 0.760 -8.882 -2.359 1.00 91.31 89 THR A O 1
ATOM 721 N N . LEU A 1 90 ? 1.451 -6.834 -1.793 1.00 92.06 90 LEU A N 1
ATOM 722 C CA . LEU A 1 90 ? 1.565 -6.355 -3.166 1.00 92.06 90 LEU A CA 1
ATOM 723 C C . LEU A 1 90 ? 2.972 -6.609 -3.705 1.00 92.06 90 LEU A C 1
ATOM 725 O O . LEU A 1 90 ? 3.967 -6.389 -3.014 1.00 92.06 90 LEU A O 1
ATOM 729 N N . LYS A 1 91 ? 3.062 -7.017 -4.975 1.00 91.81 91 LYS A N 1
ATOM 730 C CA . LYS A 1 91 ? 4.350 -7.180 -5.660 1.00 91.81 91 LYS A CA 1
ATOM 731 C C . LYS A 1 91 ? 5.037 -5.825 -5.811 1.00 91.81 91 LYS A C 1
ATOM 733 O O . LYS A 1 91 ? 4.426 -4.847 -6.249 1.00 91.81 91 LYS A O 1
ATOM 738 N N . ARG A 1 92 ? 6.326 -5.784 -5.474 1.00 90.88 92 ARG A N 1
ATOM 739 C CA . ARG A 1 92 ? 7.143 -4.568 -5.496 1.00 90.88 92 ARG A CA 1
ATOM 740 C C . ARG A 1 92 ? 8.281 -4.703 -6.475 1.00 90.88 92 ARG A C 1
ATOM 742 O O . ARG A 1 92 ? 8.973 -5.712 -6.503 1.00 90.88 92 ARG A O 1
ATOM 749 N N . GLU A 1 93 ? 8.501 -3.643 -7.232 1.00 90.19 93 GLU A N 1
ATOM 750 C CA . GLU A 1 93 ? 9.728 -3.482 -7.994 1.00 90.19 93 GLU A CA 1
ATOM 751 C C . GLU A 1 93 ? 10.700 -2.603 -7.206 1.00 90.19 93 GLU A C 1
ATOM 753 O O . GLU A 1 93 ? 10.369 -1.472 -6.846 1.00 90.19 93 GLU A O 1
ATOM 758 N N . HIS A 1 94 ? 11.906 -3.109 -6.963 1.00 88.38 94 HIS A N 1
ATOM 759 C CA . HIS A 1 94 ? 12.958 -2.383 -6.257 1.00 88.38 94 HIS A CA 1
ATOM 760 C C . HIS A 1 94 ? 13.853 -1.627 -7.235 1.00 88.38 94 HIS A C 1
ATOM 762 O O . HIS A 1 94 ? 14.283 -2.159 -8.261 1.00 88.38 94 HIS A O 1
ATOM 768 N N . VAL A 1 95 ? 14.165 -0.374 -6.918 1.00 84.25 95 VAL A N 1
ATOM 769 C CA . VAL A 1 95 ? 15.159 0.392 -7.670 1.00 84.25 95 VAL A CA 1
ATOM 770 C C . VAL A 1 95 ? 16.549 -0.113 -7.292 1.00 84.25 95 VAL A C 1
ATOM 772 O O . VAL A 1 95 ? 16.887 -0.191 -6.115 1.00 84.25 95 VAL A O 1
ATOM 775 N N . GLN A 1 96 ? 17.372 -0.434 -8.290 1.00 80.00 96 GLN A N 1
ATOM 776 C CA . GLN A 1 96 ? 18.738 -0.895 -8.048 1.00 80.00 96 GLN A CA 1
ATOM 777 C C . GLN A 1 96 ? 19.536 0.155 -7.257 1.00 80.00 96 GLN A C 1
ATOM 779 O O . GLN A 1 96 ? 19.482 1.343 -7.570 1.00 80.00 96 GLN A O 1
ATOM 784 N N . ASN A 1 97 ? 20.273 -0.287 -6.233 1.00 80.38 97 ASN A N 1
ATOM 785 C CA . ASN A 1 97 ? 21.065 0.567 -5.336 1.00 80.38 97 ASN A CA 1
ATOM 786 C C . ASN A 1 97 ? 20.258 1.668 -4.618 1.00 80.38 97 ASN A C 1
ATOM 788 O O . ASN A 1 97 ? 20.809 2.699 -4.229 1.00 80.38 97 ASN A O 1
ATOM 792 N N . SER A 1 98 ? 18.951 1.476 -4.425 1.00 81.81 98 SER A N 1
ATOM 793 C CA . SER A 1 98 ? 18.111 2.400 -3.670 1.00 81.81 98 SER A CA 1
ATOM 794 C C . SER A 1 98 ? 17.113 1.647 -2.799 1.00 81.81 98 SER A C 1
ATOM 796 O O . SER A 1 98 ? 16.587 0.610 -3.178 1.00 81.81 98 SER A O 1
ATOM 798 N N . PHE A 1 99 ? 16.770 2.225 -1.650 1.00 83.44 99 PHE A N 1
ATOM 799 C CA . PHE A 1 99 ? 15.693 1.721 -0.789 1.00 83.44 99 PHE A CA 1
ATOM 800 C C . PHE A 1 99 ? 14.289 2.000 -1.353 1.00 83.44 99 PHE A C 1
ATOM 802 O O . PHE A 1 99 ? 13.280 1.648 -0.742 1.00 83.44 99 PHE A O 1
ATOM 809 N N . LYS A 1 100 ? 14.201 2.684 -2.500 1.00 87.44 100 LYS A N 1
ATOM 810 C CA . LYS A 1 100 ? 12.934 3.006 -3.153 1.00 87.44 100 LYS A CA 1
ATOM 811 C C . LYS A 1 100 ? 12.368 1.775 -3.853 1.00 87.44 100 LYS A C 1
ATOM 813 O O . LYS A 1 100 ? 13.065 1.086 -4.595 1.00 87.44 100 LYS A O 1
ATOM 818 N N . SER A 1 101 ? 11.074 1.559 -3.664 1.00 89.88 101 SER A N 1
ATOM 819 C CA . SER A 1 101 ? 10.305 0.524 -4.347 1.00 89.88 101 SER A CA 1
ATOM 820 C C . SER A 1 101 ? 9.010 1.097 -4.906 1.00 89.88 101 SER A C 1
ATOM 822 O O . SER A 1 101 ? 8.511 2.116 -4.425 1.00 89.88 101 SER A O 1
ATOM 824 N N . PHE A 1 102 ? 8.479 0.444 -5.931 1.00 91.56 102 PHE A N 1
ATOM 825 C CA . PHE A 1 102 ? 7.258 0.839 -6.618 1.00 91.56 102 PHE A CA 1
ATOM 826 C C . PHE A 1 102 ? 6.232 -0.287 -6.575 1.00 91.56 102 PHE A C 1
ATOM 828 O O . PHE A 1 102 ? 6.560 -1.454 -6.797 1.00 91.56 102 PHE A O 1
ATOM 835 N N . VAL A 1 103 ? 4.982 0.086 -6.308 1.00 93.38 103 VAL A N 1
ATOM 836 C CA . VAL A 1 103 ? 3.817 -0.803 -6.331 1.00 93.38 103 VAL A CA 1
ATOM 837 C C . VAL A 1 103 ? 2.887 -0.343 -7.443 1.00 93.38 103 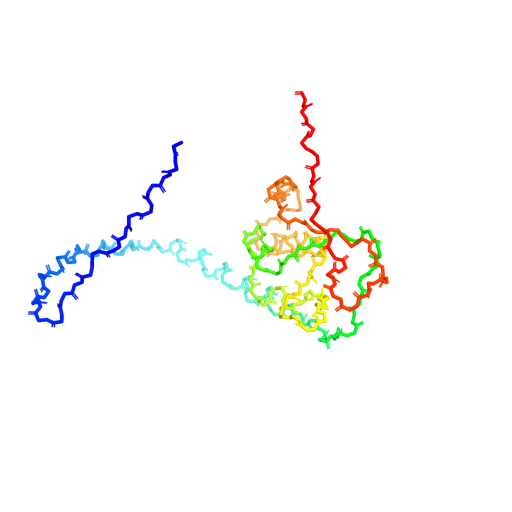VAL A C 1
ATOM 839 O O . VAL A 1 103 ? 2.632 0.856 -7.573 1.00 93.38 103 VAL A O 1
ATOM 842 N N . ARG A 1 104 ? 2.375 -1.277 -8.243 1.00 93.31 104 ARG A N 1
ATOM 843 C CA . ARG A 1 104 ? 1.454 -0.972 -9.341 1.00 93.31 104 ARG A CA 1
ATOM 844 C C . ARG A 1 104 ? 0.162 -0.338 -8.816 1.00 93.31 104 ARG A C 1
ATOM 846 O O . ARG A 1 104 ? -0.424 -0.833 -7.861 1.00 93.31 104 ARG A O 1
ATOM 853 N N . LEU A 1 105 ? -0.295 0.732 -9.468 1.00 92.69 105 LEU A N 1
ATOM 854 C CA . LEU A 1 105 ? -1.501 1.464 -9.066 1.00 92.69 105 LEU A CA 1
ATOM 855 C C . LEU A 1 105 ? -2.756 0.578 -9.121 1.00 92.69 105 LEU A C 1
ATOM 857 O O . LEU A 1 105 ? -3.520 0.562 -8.165 1.00 92.69 105 LEU A O 1
ATOM 861 N N . ALA A 1 106 ? -2.924 -0.190 -10.201 1.00 91.56 106 ALA A N 1
ATOM 862 C CA . ALA A 1 106 ? -4.077 -1.078 -10.379 1.00 91.56 106 ALA A CA 1
ATOM 863 C C . ALA A 1 106 ? -4.227 -2.078 -9.218 1.00 91.56 106 ALA A C 1
ATOM 865 O O . ALA A 1 106 ? -5.313 -2.234 -8.669 1.00 91.56 106 ALA A O 1
ATOM 866 N N . ASP A 1 107 ? -3.120 -2.684 -8.780 1.00 92.94 107 ASP A N 1
ATOM 867 C CA . ASP A 1 107 ? -3.138 -3.656 -7.683 1.00 92.94 107 ASP A CA 1
ATOM 868 C C . ASP A 1 107 ? -3.491 -2.983 -6.338 1.00 92.94 107 ASP A C 1
ATOM 870 O O . ASP A 1 107 ? -4.152 -3.580 -5.488 1.00 92.94 107 ASP A O 1
ATOM 874 N N . VAL A 1 108 ? -3.080 -1.723 -6.143 1.00 92.94 108 VAL A N 1
ATOM 875 C CA . VAL A 1 108 ? -3.437 -0.915 -4.962 1.00 92.94 108 VAL A CA 1
ATOM 876 C C . VAL A 1 108 ? -4.931 -0.585 -4.957 1.00 92.94 108 VAL A C 1
ATOM 878 O O . VAL A 1 108 ? -5.576 -0.704 -3.914 1.00 92.94 108 VAL A O 1
ATOM 881 N N . GLU A 1 109 ? -5.486 -0.195 -6.105 1.00 91.88 109 GLU A N 1
ATOM 882 C CA . GLU A 1 109 ? -6.917 0.089 -6.268 1.00 91.88 109 GLU A CA 1
ATOM 883 C C . GLU A 1 109 ? -7.766 -1.166 -6.034 1.00 91.88 109 GLU A C 1
ATOM 885 O O . GLU A 1 109 ? -8.757 -1.116 -5.304 1.00 91.88 109 GLU A O 1
ATOM 890 N N . ASP A 1 110 ? -7.353 -2.310 -6.581 1.00 91.81 110 ASP A N 1
ATOM 891 C CA . ASP A 1 110 ? -8.007 -3.601 -6.355 1.00 91.81 110 ASP A CA 1
ATOM 892 C C . ASP A 1 110 ? -8.004 -3.999 -4.882 1.00 91.81 110 ASP A C 1
ATOM 894 O O . ASP A 1 110 ? -9.032 -4.424 -4.348 1.00 91.81 110 ASP A O 1
ATOM 898 N N . LEU A 1 111 ? -6.871 -3.832 -4.197 1.00 91.88 111 LEU A N 1
ATOM 899 C CA . LEU A 1 111 ? -6.776 -4.137 -2.775 1.00 91.88 111 LEU A CA 1
ATOM 900 C C . LEU A 1 111 ? -7.671 -3.209 -1.952 1.00 91.88 111 LEU A C 1
ATOM 902 O O . LEU A 1 111 ? -8.391 -3.675 -1.069 1.00 91.88 111 LEU A O 1
ATOM 906 N N . ALA A 1 112 ? -7.674 -1.912 -2.259 1.00 90.94 112 ALA A N 1
ATOM 907 C CA . ALA A 1 112 ? -8.514 -0.943 -1.569 1.00 90.94 112 ALA A CA 1
ATOM 908 C C . ALA A 1 112 ? -10.013 -1.229 -1.773 1.00 90.94 112 ALA A C 1
ATOM 910 O O . ALA A 1 112 ? -10.776 -1.158 -0.806 1.00 90.94 112 ALA A O 1
ATOM 911 N N . ARG A 1 113 ? -10.420 -1.638 -2.983 1.00 89.44 113 ARG A N 1
ATOM 912 C CA . ARG A 1 113 ? -11.782 -2.114 -3.273 1.00 89.44 113 ARG A CA 1
ATOM 913 C C . ARG A 1 113 ? -12.141 -3.345 -2.449 1.00 89.44 113 ARG A C 1
ATOM 915 O O . ARG A 1 113 ? -13.154 -3.343 -1.756 1.00 89.44 113 ARG A O 1
ATOM 922 N N . ARG A 1 114 ? -11.295 -4.379 -2.458 1.00 90.00 114 ARG A N 1
ATOM 923 C CA . ARG A 1 114 ? -11.530 -5.616 -1.688 1.00 90.00 114 ARG A CA 1
ATOM 924 C C . ARG A 1 114 ? -11.628 -5.349 -0.188 1.00 90.00 114 ARG A C 1
ATOM 926 O O . ARG A 1 114 ? -12.524 -5.868 0.469 1.00 90.00 114 ARG A O 1
ATOM 933 N N . LYS A 1 115 ? -10.762 -4.481 0.337 1.00 90.25 115 LYS A N 1
ATOM 934 C CA . LYS A 1 115 ? -10.799 -4.035 1.732 1.00 90.25 115 LYS A CA 1
ATOM 935 C C . LYS A 1 115 ? -12.109 -3.322 2.067 1.00 90.25 115 LYS A C 1
ATOM 937 O O . LYS A 1 115 ? -12.666 -3.542 3.139 1.00 90.25 115 LYS A O 1
ATOM 942 N N . HIS A 1 116 ? -12.590 -2.456 1.175 1.00 87.12 116 HIS A N 1
ATOM 943 C CA . 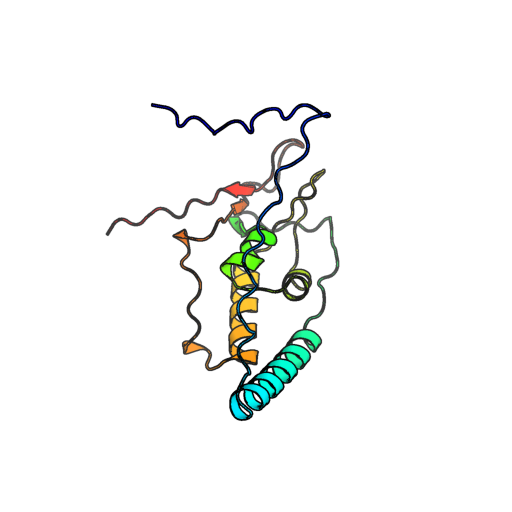HIS A 1 116 ? -13.860 -1.760 1.365 1.00 87.12 116 HIS A CA 1
ATOM 944 C C . HIS A 1 116 ? -15.028 -2.746 1.455 1.00 87.12 116 HIS A C 1
ATOM 946 O O . HIS A 1 116 ? -15.824 -2.665 2.392 1.00 87.12 116 HIS A O 1
ATOM 952 N N . ILE A 1 117 ? -15.063 -3.719 0.541 1.00 86.56 117 ILE A N 1
ATOM 953 C CA . ILE A 1 117 ? -16.084 -4.771 0.505 1.00 86.56 117 ILE A CA 1
ATOM 954 C C . ILE A 1 117 ? -16.043 -5.620 1.784 1.00 86.56 117 ILE A C 1
ATOM 956 O O . ILE A 1 117 ? -17.078 -5.883 2.389 1.00 86.56 117 ILE A O 1
ATOM 960 N N . ALA A 1 118 ? -14.849 -5.995 2.249 1.00 84.94 118 ALA A N 1
ATOM 961 C CA . ALA A 1 118 ? -14.685 -6.817 3.448 1.00 84.94 118 ALA A CA 1
ATOM 962 C C . ALA A 1 118 ? -15.053 -6.091 4.759 1.00 84.94 118 ALA A C 1
ATOM 964 O O . ALA A 1 118 ? -15.489 -6.726 5.718 1.00 84.94 118 ALA A O 1
ATOM 965 N N . LEU A 1 119 ? -14.857 -4.769 4.838 1.00 81.44 119 LEU A N 1
ATOM 966 C CA . LEU A 1 119 ? -15.033 -4.016 6.086 1.00 81.44 119 LEU A CA 1
ATOM 967 C C . LEU A 1 119 ? -16.368 -3.275 6.187 1.00 81.44 119 LEU A C 1
ATOM 969 O O . LEU A 1 119 ? -16.943 -3.236 7.278 1.00 81.44 119 LEU A O 1
ATOM 973 N N . ALA A 1 120 ? -16.810 -2.627 5.107 1.00 70.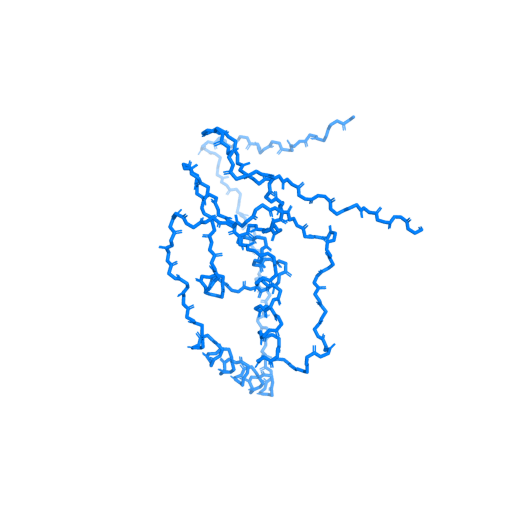25 120 ALA A N 1
ATOM 974 C CA . ALA A 1 120 ? -17.732 -1.497 5.195 1.00 70.25 120 ALA A CA 1
ATOM 975 C C . ALA A 1 120 ? -18.994 -1.599 4.326 1.00 70.25 120 ALA A C 1
ATOM 977 O O . ALA A 1 120 ? -20.006 -1.051 4.756 1.00 70.25 120 ALA A O 1
ATOM 978 N N . GLY A 1 121 ? -18.999 -2.276 3.168 1.00 65.88 121 GLY A N 1
ATOM 979 C CA . GLY A 1 121 ? -20.226 -2.282 2.359 1.00 65.88 121 GLY A CA 1
ATOM 980 C C . GLY A 1 121 ? -20.149 -2.794 0.923 1.00 65.88 121 GLY A C 1
ATOM 981 O O . GLY A 1 121 ? -19.231 -3.514 0.539 1.00 65.88 121 GLY A O 1
ATOM 982 N N . SER A 1 122 ? -21.178 -2.415 0.159 1.00 70.69 122 SER A N 1
ATOM 983 C CA . SER A 1 122 ? -21.440 -2.804 -1.231 1.00 70.69 122 SER A CA 1
ATOM 984 C C . SER A 1 122 ? -20.296 -2.388 -2.173 1.00 70.69 122 SER A C 1
ATOM 986 O O . SER A 1 122 ? -19.627 -1.382 -1.910 1.00 70.69 122 SER A O 1
ATOM 988 N N . PRO A 1 123 ? -20.045 -3.120 -3.277 1.00 69.00 123 PRO A N 1
ATOM 989 C CA . PRO A 1 123 ? -19.055 -2.732 -4.287 1.00 69.00 123 PRO A CA 1
ATOM 990 C C . PRO A 1 123 ? -19.264 -1.323 -4.873 1.00 69.00 123 PRO A C 1
ATOM 992 O O . PRO A 1 123 ? -18.277 -0.695 -5.255 1.00 69.00 123 PRO A O 1
ATOM 995 N N . ASP A 1 124 ? -20.499 -0.813 -4.896 1.00 74.19 124 ASP A N 1
ATOM 996 C CA . ASP A 1 124 ? -20.850 0.458 -5.552 1.00 74.19 124 ASP A CA 1
ATOM 997 C C . ASP A 1 124 ? -20.519 1.715 -4.726 1.00 74.19 124 ASP A C 1
ATOM 999 O O . ASP A 1 124 ? -20.388 2.806 -5.279 1.00 74.19 124 ASP A O 1
ATOM 1003 N N . ASP A 1 125 ? -20.320 1.579 -3.412 1.00 80.19 125 ASP A N 1
ATOM 1004 C CA . ASP A 1 125 ? -20.090 2.721 -2.512 1.00 80.19 125 ASP A CA 1
ATOM 1005 C C . ASP A 1 125 ? -18.616 3.167 -2.469 1.00 80.19 125 ASP A C 1
ATOM 1007 O O . ASP A 1 125 ? -18.268 4.205 -1.892 1.00 80.19 125 ASP A O 1
ATOM 1011 N N . TYR A 1 126 ? -17.714 2.379 -3.061 1.00 79.81 126 TYR A N 1
ATOM 1012 C CA . TYR A 1 126 ? -16.291 2.682 -3.037 1.00 79.81 126 TYR A CA 1
ATOM 1013 C C . TYR A 1 126 ? -15.940 3.788 -4.036 1.00 79.81 126 TYR A C 1
ATOM 1015 O O . TYR A 1 126 ? -15.888 3.581 -5.248 1.00 79.81 126 TYR A O 1
ATOM 1023 N N . THR A 1 127 ? -15.595 4.958 -3.507 1.00 83.44 127 THR A N 1
ATOM 1024 C CA . THR A 1 127 ? -15.066 6.076 -4.292 1.00 83.44 127 THR A CA 1
ATOM 1025 C C . THR A 1 127 ? -13.536 6.119 -4.184 1.00 83.44 127 THR A C 1
ATOM 1027 O O . THR A 1 127 ? -12.999 6.446 -3.118 1.00 83.44 127 THR A O 1
ATOM 1030 N N . PRO A 1 128 ? -12.790 5.776 -5.255 1.00 82.06 128 PRO A N 1
ATOM 1031 C CA . PRO A 1 128 ? -11.337 5.883 -5.237 1.00 82.06 128 PRO A CA 1
ATOM 1032 C C . PRO A 1 128 ? -10.897 7.352 -5.130 1.00 82.06 128 PRO A C 1
ATOM 1034 O O . PRO A 1 128 ? -11.600 8.254 -5.600 1.00 82.06 128 PRO A O 1
ATOM 1037 N N . PRO A 1 129 ? -9.720 7.624 -4.537 1.00 84.25 129 PRO A N 1
ATOM 1038 C CA . PRO A 1 129 ? -9.148 8.963 -4.540 1.00 84.25 129 PRO A CA 1
ATOM 1039 C C . PRO A 1 129 ? -8.951 9.447 -5.984 1.00 84.25 129 PRO A C 1
ATOM 1041 O O . PRO A 1 129 ? -8.547 8.669 -6.852 1.00 84.25 129 PRO A O 1
ATOM 1044 N N . PRO A 1 130 ? -9.206 10.734 -6.269 1.00 81.50 130 PRO A N 1
ATOM 1045 C CA . PRO A 1 130 ? -9.138 11.223 -7.631 1.00 81.50 130 PRO A CA 1
ATOM 1046 C C . PRO A 1 130 ? -7.697 11.173 -8.149 1.00 81.50 130 PRO A C 1
ATOM 1048 O O . PRO A 1 130 ? -6.758 11.550 -7.441 1.00 81.50 130 PRO A O 1
ATOM 1051 N N . SER A 1 131 ? -7.521 10.759 -9.404 1.00 74.50 131 SER A N 1
ATOM 1052 C CA . SER A 1 131 ? -6.210 10.489 -10.016 1.00 74.50 131 SER A CA 1
ATOM 1053 C C . SER A 1 131 ? -5.233 11.673 -9.961 1.00 74.50 131 SER A C 1
ATOM 1055 O O . SER A 1 131 ? -4.032 11.475 -9.805 1.00 74.50 131 SER A O 1
ATOM 1057 N N . TRP A 1 132 ? -5.732 12.912 -10.003 1.00 71.06 132 TRP A N 1
ATOM 1058 C CA . TRP A 1 132 ? -4.920 14.134 -9.906 1.00 71.06 132 TRP A CA 1
ATOM 1059 C C . TRP A 1 132 ? -4.323 14.382 -8.512 1.00 71.06 132 TRP A C 1
ATOM 1061 O O . TRP A 1 132 ? -3.376 15.158 -8.384 1.00 71.06 132 TRP A O 1
ATOM 1071 N N . SER A 1 133 ? -4.872 13.755 -7.470 1.00 79.38 133 SER A N 1
ATOM 1072 C CA . SER A 1 133 ? -4.340 13.822 -6.103 1.00 79.38 133 SER A CA 1
ATOM 1073 C C . SER A 1 133 ? -3.239 12.786 -5.848 1.00 79.38 133 SER A C 1
ATOM 1075 O O . SER A 1 133 ? -2.532 12.870 -4.842 1.00 79.38 133 SER A O 1
ATOM 1077 N N . LEU A 1 134 ? -3.076 11.818 -6.757 1.00 84.31 134 LEU A N 1
ATOM 1078 C CA . LEU A 1 134 ? -2.138 10.715 -6.615 1.00 84.31 134 LEU A CA 1
ATOM 1079 C C . LEU A 1 134 ? -0.784 11.067 -7.233 1.00 84.31 134 LEU A C 1
ATOM 1081 O O . LEU A 1 134 ? -0.671 11.406 -8.411 1.00 84.31 134 LEU A O 1
ATOM 1085 N N . LEU A 1 135 ? 0.273 10.907 -6.439 1.00 86.31 135 LEU A N 1
ATOM 1086 C CA . LEU A 1 135 ? 1.653 10.939 -6.917 1.00 86.31 135 LEU A CA 1
ATOM 1087 C C . LEU A 1 135 ? 1.984 9.602 -7.583 1.00 86.31 135 LEU A C 1
ATOM 1089 O O . LEU A 1 135 ? 2.419 8.644 -6.943 1.00 86.31 135 LEU A O 1
ATOM 1093 N N . THR A 1 136 ? 1.740 9.539 -8.887 1.00 88.94 136 THR A N 1
ATOM 1094 C CA . THR A 1 136 ? 1.970 8.347 -9.704 1.00 88.94 136 THR A CA 1
ATOM 1095 C C . THR A 1 136 ? 3.233 8.487 -10.548 1.00 88.94 136 THR A C 1
ATOM 1097 O O . THR A 1 136 ? 3.708 9.582 -10.849 1.00 88.94 136 THR A O 1
ATOM 1100 N N . HIS A 1 137 ? 3.812 7.348 -10.902 1.00 89.62 137 HIS A N 1
ATOM 1101 C CA . HIS A 1 137 ? 4.999 7.229 -11.729 1.00 89.62 137 HIS A CA 1
ATOM 1102 C C . HIS A 1 137 ? 4.705 6.254 -12.862 1.00 89.62 137 HIS A C 1
ATOM 1104 O O . HIS A 1 137 ? 4.101 5.210 -12.634 1.00 89.62 137 HIS A O 1
ATOM 1110 N N . THR A 1 138 ? 5.138 6.571 -14.075 1.00 89.50 138 THR A N 1
ATOM 1111 C CA . THR A 1 138 ? 5.028 5.664 -15.220 1.00 89.50 138 THR A CA 1
ATOM 1112 C C . THR A 1 138 ? 6.394 5.094 -15.536 1.00 89.50 138 THR A C 1
ATOM 1114 O O . THR A 1 138 ? 7.390 5.821 -15.564 1.00 89.50 138 THR A O 1
ATOM 1117 N N . ARG A 1 139 ? 6.448 3.792 -15.800 1.00 86.69 139 ARG A N 1
ATOM 1118 C CA . ARG A 1 139 ? 7.665 3.154 -16.283 1.00 86.69 139 ARG A CA 1
ATOM 1119 C C . ARG A 1 139 ? 7.953 3.595 -17.717 1.00 86.69 139 ARG A C 1
ATOM 1121 O O . ARG A 1 139 ? 7.161 3.314 -18.616 1.00 86.69 139 ARG A O 1
ATOM 1128 N N . ILE A 1 140 ? 9.071 4.293 -17.917 1.00 84.19 140 ILE A N 1
ATOM 1129 C CA . ILE A 1 140 ? 9.438 4.895 -19.208 1.00 84.19 140 ILE A CA 1
ATOM 1130 C C . ILE A 1 140 ? 10.187 3.892 -20.084 1.00 84.19 140 ILE A C 1
ATOM 1132 O O . ILE A 1 140 ? 9.861 3.762 -21.260 1.00 84.19 140 ILE A O 1
ATOM 1136 N N . ASN A 1 141 ? 11.163 3.175 -19.525 1.00 75.00 141 ASN A N 1
ATOM 1137 C CA . ASN A 1 141 ? 12.036 2.264 -20.262 1.00 75.00 141 ASN A CA 1
ATOM 1138 C C . ASN A 1 141 ? 12.278 0.975 -19.474 1.00 75.00 141 ASN A C 1
ATOM 1140 O O . ASN A 1 141 ? 12.251 0.980 -18.241 1.00 75.00 141 ASN A O 1
ATOM 1144 N N . ASP A 1 142 ? 12.528 -0.108 -20.206 1.00 67.69 142 ASP A N 1
ATOM 1145 C CA . ASP A 1 142 ? 13.001 -1.373 -19.639 1.00 67.69 142 ASP A CA 1
ATOM 1146 C C . ASP A 1 142 ? 14.532 -1.387 -19.515 1.00 67.69 142 ASP A C 1
ATOM 1148 O O . ASP A 1 142 ? 15.062 -1.906 -18.532 1.00 67.69 142 ASP A O 1
ATOM 1152 N N . ASP A 1 143 ? 15.209 -0.677 -20.423 1.00 59.88 143 ASP A N 1
ATOM 1153 C CA . ASP A 1 143 ? 16.651 -0.459 -20.434 1.00 59.88 143 ASP A CA 1
ATOM 1154 C C . ASP A 1 143 ? 16.984 0.922 -19.855 1.00 59.88 143 ASP A C 1
ATOM 1156 O O . ASP A 1 143 ? 16.919 1.934 -20.556 1.00 59.88 143 ASP A O 1
ATOM 1160 N N . ALA A 1 144 ? 17.352 1.009 -18.575 1.00 53.50 144 ALA A N 1
ATOM 1161 C CA . ALA A 1 144 ? 18.151 2.149 -18.128 1.00 53.50 144 ALA A CA 1
ATOM 1162 C C . ALA A 1 144 ? 19.597 1.739 -17.925 1.00 53.50 144 ALA A C 1
ATOM 1164 O O . ALA A 1 144 ? 19.923 0.787 -17.213 1.00 53.50 144 ALA A O 1
ATOM 1165 N N . HIS A 1 145 ? 20.475 2.569 -18.476 1.00 49.75 145 HIS A N 1
ATOM 1166 C CA . HIS A 1 145 ? 21.819 2.736 -17.959 1.00 49.75 145 HIS A CA 1
ATOM 1167 C C . HIS A 1 145 ? 21.767 2.975 -16.439 1.00 49.75 145 HIS A C 1
ATOM 1169 O O . HIS A 1 145 ? 20.915 3.718 -15.953 1.00 49.75 145 HIS A O 1
ATOM 1175 N N . ARG A 1 146 ? 22.709 2.352 -15.716 1.00 52.38 146 ARG A N 1
ATOM 1176 C CA . ARG A 1 146 ? 22.854 2.188 -14.247 1.00 52.38 146 ARG A CA 1
ATOM 1177 C C . ARG A 1 146 ? 22.535 3.375 -13.309 1.00 52.38 146 ARG A C 1
ATOM 1179 O O . ARG A 1 146 ? 22.593 3.185 -12.098 1.00 52.38 146 ARG A O 1
ATOM 1186 N N . TYR A 1 147 ? 22.232 4.574 -13.804 1.00 49.34 147 TYR A N 1
ATOM 1187 C CA . TYR A 1 147 ? 22.235 5.819 -13.029 1.00 49.34 147 TYR A CA 1
ATOM 1188 C C . TYR A 1 147 ? 20.902 6.594 -13.010 1.00 49.34 147 TYR A C 1
ATOM 1190 O O . TYR A 1 147 ? 20.805 7.584 -12.287 1.00 49.34 147 TYR A O 1
ATOM 1198 N N . GLN A 1 148 ? 19.864 6.167 -13.742 1.00 62.88 148 GLN A N 1
ATOM 1199 C CA . GLN A 1 148 ? 18.529 6.791 -13.700 1.00 62.88 148 GLN A CA 1
ATOM 1200 C C . GLN A 1 148 ? 17.447 5.766 -13.342 1.00 62.88 148 GLN A C 1
ATOM 1202 O O . GLN A 1 148 ? 17.491 4.617 -13.768 1.00 62.88 148 GLN A O 1
ATOM 1207 N N . THR A 1 149 ? 16.464 6.166 -12.529 1.00 67.19 149 THR A N 1
ATOM 1208 C CA . THR A 1 149 ? 15.316 5.307 -12.212 1.00 67.19 149 THR A CA 1
ATOM 1209 C C . THR A 1 149 ? 14.449 5.117 -13.457 1.00 67.19 149 THR A C 1
ATOM 1211 O O . THR A 1 149 ? 14.060 6.110 -14.062 1.00 67.19 149 THR A O 1
ATOM 1214 N N . ASN A 1 150 ? 14.046 3.880 -13.774 1.00 77.62 150 ASN A N 1
ATOM 1215 C CA . ASN A 1 150 ? 13.134 3.532 -14.891 1.00 77.62 150 ASN A CA 1
ATOM 1216 C C . ASN A 1 150 ? 11.732 4.172 -14.814 1.00 77.62 150 ASN A C 1
ATOM 1218 O O . ASN A 1 150 ? 10.880 3.941 -15.673 1.00 77.62 150 ASN A O 1
ATOM 1222 N N . TRP A 1 151 ? 11.485 4.956 -13.771 1.00 83.25 151 TRP A N 1
ATOM 1223 C CA . TRP A 1 151 ? 10.206 5.520 -13.383 1.00 83.25 151 TRP A CA 1
ATOM 1224 C C . TRP A 1 151 ? 10.244 7.036 -13.541 1.00 83.25 151 TRP A C 1
ATOM 1226 O O . TRP A 1 151 ? 11.003 7.719 -12.853 1.00 83.25 151 TRP A O 1
ATOM 1236 N N . GLY A 1 152 ? 9.413 7.562 -14.438 1.00 81.19 152 GLY A N 1
ATOM 1237 C CA . GLY A 1 152 ? 9.173 8.996 -14.574 1.00 81.19 152 GLY A CA 1
ATOM 1238 C C . GLY A 1 152 ? 7.932 9.428 -13.812 1.00 81.19 152 GLY A C 1
ATOM 1239 O O . GLY A 1 152 ? 7.014 8.637 -13.620 1.00 81.19 152 GLY A O 1
ATOM 1240 N N . ILE A 1 153 ? 7.881 10.693 -13.395 1.00 78.56 153 ILE A N 1
ATOM 1241 C CA . ILE A 1 153 ? 6.693 11.262 -12.749 1.00 78.56 153 ILE A CA 1
ATOM 1242 C C . ILE A 1 153 ? 5.545 11.277 -13.761 1.00 78.56 153 ILE A C 1
ATOM 1244 O O . ILE A 1 153 ? 5.636 11.938 -14.797 1.00 78.56 153 ILE A O 1
ATOM 1248 N N . HIS A 1 154 ? 4.455 10.586 -13.437 1.00 67.31 154 HIS A N 1
ATOM 1249 C CA . HIS A 1 154 ? 3.227 10.662 -14.208 1.00 67.31 154 HIS A CA 1
ATOM 1250 C C . HIS A 1 154 ? 2.482 11.929 -13.793 1.00 67.31 154 HIS A C 1
ATOM 1252 O O . HIS A 1 154 ? 2.056 12.080 -12.648 1.00 67.31 154 HIS A O 1
ATOM 1258 N N . ARG A 1 155 ? 2.347 12.879 -14.717 1.00 62.25 155 ARG A N 1
ATOM 1259 C CA . ARG A 1 155 ? 1.491 14.048 -14.515 1.00 62.25 155 ARG A CA 1
ATOM 1260 C C . ARG A 1 155 ? 0.191 13.794 -15.253 1.00 62.25 155 ARG A C 1
ATOM 1262 O O . ARG A 1 155 ? 0.144 13.971 -16.467 1.00 62.25 155 ARG A O 1
ATOM 1269 N N . ALA A 1 156 ? -0.848 13.399 -14.518 1.00 58.03 156 ALA A N 1
ATOM 1270 C CA . ALA A 1 156 ? -2.203 13.427 -15.049 1.00 58.03 156 ALA A CA 1
ATOM 1271 C C . ALA A 1 156 ? -2.473 14.858 -15.536 1.00 58.03 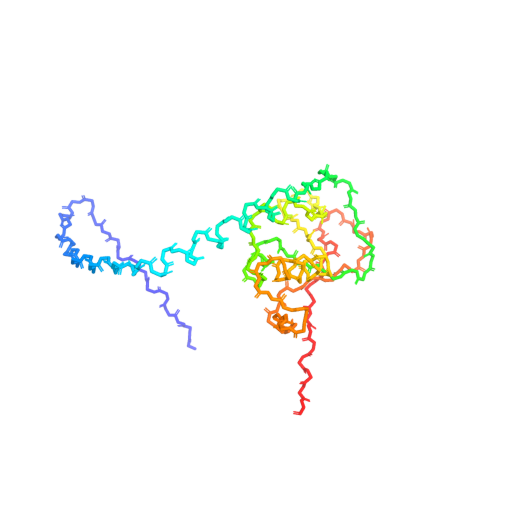156 ALA A C 1
ATOM 1273 O O . ALA A 1 156 ? -2.399 15.814 -14.756 1.00 58.03 156 ALA A O 1
ATOM 1274 N N . GLN A 1 157 ? -2.684 15.027 -16.841 1.00 55.22 157 GLN A N 1
ATOM 1275 C CA . GLN A 1 157 ? -2.998 16.335 -17.399 1.00 55.22 157 GLN A CA 1
ATOM 1276 C C . GLN A 1 157 ? -4.298 16.811 -16.743 1.00 55.22 157 GLN A C 1
ATOM 1278 O O . GLN A 1 157 ? -5.297 16.094 -16.743 1.00 55.22 157 GLN A O 1
ATOM 1283 N N . ARG A 1 158 ? -4.283 18.006 -16.137 1.00 50.72 158 ARG A N 1
ATOM 1284 C CA . ARG A 1 158 ? -5.519 18.667 -15.708 1.00 50.72 158 ARG A CA 1
ATOM 1285 C C . ARG A 1 158 ? -6.351 18.883 -16.967 1.00 50.72 158 ARG A C 1
ATOM 1287 O O . ARG A 1 158 ? -6.051 19.801 -17.727 1.00 50.72 158 ARG A O 1
ATOM 1294 N N . ILE A 1 159 ? -7.374 18.060 -17.173 1.00 50.06 159 ILE A N 1
ATOM 1295 C CA . ILE A 1 159 ? -8.442 18.383 -18.113 1.00 50.06 159 ILE A CA 1
ATOM 1296 C C . ILE A 1 159 ? -9.136 19.600 -17.502 1.00 50.06 159 ILE A C 1
ATOM 1298 O O . ILE A 1 159 ? -9.860 19.490 -16.511 1.00 50.06 159 ILE A O 1
ATOM 1302 N N . ARG A 1 160 ? -8.780 20.788 -18.001 1.00 44.69 160 ARG A N 1
ATOM 1303 C CA . ARG A 1 160 ? -9.566 21.998 -17.780 1.00 44.69 160 ARG A CA 1
ATOM 1304 C C . ARG A 1 160 ? -10.812 21.815 -18.637 1.00 44.69 160 ARG A C 1
ATOM 1306 O O . ARG A 1 160 ? -10.689 21.810 -19.858 1.00 44.69 160 ARG A O 1
ATOM 1313 N N . TRP A 1 161 ? -11.936 21.557 -17.982 1.00 44.28 161 TRP A N 1
ATOM 1314 C CA . TRP A 1 161 ? -13.251 21.738 -18.585 1.00 44.28 161 TRP A CA 1
ATOM 1315 C C . TRP A 1 161 ? -13.528 23.233 -18.714 1.00 44.28 161 TRP A C 1
ATOM 1317 O O . TRP A 1 161 ? -13.107 23.973 -17.789 1.00 44.28 161 TRP A O 1
#

Secondary structure (DSSP, 8-state):
------PPP---TT-PPP---PPPPPPPP---HHHHHHHHHHHHHHHHHHHH-PPPP--TT--PPTT-EEE-HHHHHHHTT--HHHHHTS-EEEPTTSS-EEEEHHHHHHHHHHHHHHHT--GGG--PPPGGGS-EEEE--S---TTS-SEEEE-------

Radius of gyration: 22.68 Å; chains: 1; bounding box: 47×51×53 Å

Sequence (161 aa):
MPAHRKQKPFRCAFATPEPVVTKPRAPRRVLSAEEKAANALMRERKKEWEATLVPAPENERFRWPKGTVAMFPSDAKKAFKLTPREIDTLKREHVQNSFKSFVRLADVEDLARRKHIALAGSPDDYTPPPSWSLLTHTRINDDAHRYQTNWGIHRAQRIRW

Foldseek 3Di:
DDDDPDDDDDDDPPDDDDPDPDDDDDDDDDDDPVSVVVVVVLVVLVVVVLVPQDFDPDDQPDDDDAFFKWAWPVLLCVQLVDDPSLCRSFDWHDQPPDPTIIGGPVVSVVSSLVSCVSRPDDSVPDDHRDPQVGFMWGQHDPDDDNPDGSTHTDHDPPPDD